Protei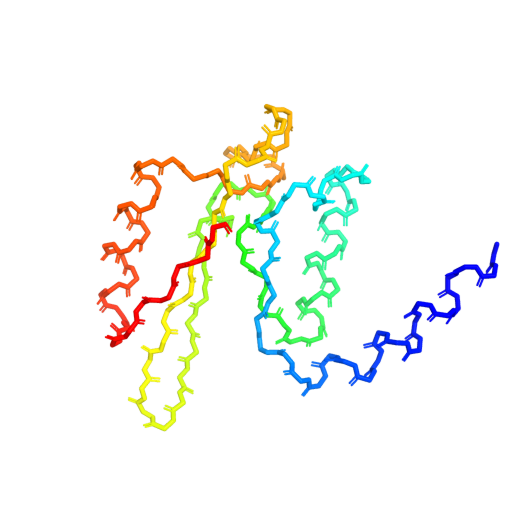n AF-X1EXR0-F1 (afdb_monomer_lite)

Structure (mmCIF, N/CA/C/O backbone):
data_AF-X1EXR0-F1
#
_entry.id   AF-X1EXR0-F1
#
loop_
_atom_site.group_PDB
_atom_site.id
_atom_site.type_symbol
_atom_site.label_atom_id
_atom_site.label_alt_id
_atom_site.label_comp_id
_atom_site.label_asym_id
_atom_site.label_entity_id
_atom_site.label_seq_id
_atom_site.pdbx_PDB_ins_code
_atom_site.Cartn_x
_atom_site.Cartn_y
_atom_site.Cartn_z
_atom_site.occupancy
_atom_site.B_iso_or_equiv
_atom_site.auth_seq_id
_atom_site.auth_comp_id
_atom_site.auth_asym_id
_atom_site.auth_atom_id
_atom_site.pdbx_PDB_model_num
ATOM 1 N N . LYS A 1 1 ? 8.323 -26.134 -18.958 1.00 40.50 1 LYS A N 1
ATOM 2 C CA . LYS A 1 1 ? 6.850 -26.316 -18.880 1.00 40.50 1 LYS A CA 1
ATOM 3 C C . LYS A 1 1 ? 6.392 -27.061 -17.615 1.00 40.50 1 LYS A C 1
ATOM 5 O O . LYS A 1 1 ? 5.230 -26.928 -17.276 1.00 40.50 1 LYS A O 1
ATOM 10 N N . GLU A 1 2 ? 7.279 -27.734 -16.873 1.00 34.69 2 GLU A N 1
ATOM 11 C CA . GLU A 1 2 ? 6.941 -28.456 -15.626 1.00 34.69 2 GLU A CA 1
ATOM 12 C C . GLU A 1 2 ? 6.947 -27.604 -14.339 1.00 34.69 2 GLU A C 1
ATOM 14 O O . GLU A 1 2 ? 6.278 -27.945 -13.373 1.00 34.69 2 GLU A O 1
ATOM 19 N N . TYR A 1 3 ? 7.616 -26.445 -14.328 1.00 35.69 3 TYR A N 1
ATOM 20 C CA . TYR A 1 3 ? 7.698 -25.582 -13.135 1.00 35.69 3 TYR A CA 1
ATOM 21 C C . TYR A 1 3 ? 6.410 -24.812 -12.801 1.00 35.69 3 TYR A C 1
ATOM 23 O O . TYR A 1 3 ? 6.245 -24.361 -11.674 1.00 35.69 3 TYR A O 1
ATOM 31 N N . TYR A 1 4 ? 5.474 -24.691 -13.747 1.00 36.97 4 TYR A N 1
ATOM 32 C CA . TYR A 1 4 ? 4.207 -23.985 -13.521 1.00 36.97 4 TYR A CA 1
ATOM 33 C C . TYR A 1 4 ? 3.152 -24.859 -12.827 1.00 36.97 4 TYR A C 1
ATOM 35 O O . TYR A 1 4 ? 2.245 -24.330 -12.196 1.00 36.97 4 TYR A O 1
ATOM 43 N N . HIS A 1 5 ? 3.268 -26.190 -12.900 1.00 33.47 5 HIS A N 1
ATOM 44 C CA . HIS A 1 5 ? 2.236 -27.089 -12.373 1.00 33.47 5 HIS A CA 1
ATOM 45 C C . HIS A 1 5 ? 2.333 -27.289 -10.853 1.00 33.47 5 HIS A C 1
ATOM 47 O O . HIS A 1 5 ? 1.313 -27.284 -10.168 1.00 33.47 5 HIS A O 1
ATOM 53 N N . ASN A 1 6 ? 3.551 -27.358 -10.304 1.00 28.84 6 ASN A N 1
ATOM 54 C CA . ASN A 1 6 ? 3.752 -27.503 -8.855 1.00 28.84 6 ASN A CA 1
ATOM 55 C C . ASN A 1 6 ? 3.516 -26.201 -8.071 1.00 28.84 6 ASN A C 1
ATOM 57 O O . ASN A 1 6 ? 3.276 -26.246 -6.868 1.00 28.84 6 ASN A O 1
ATOM 61 N N . ILE A 1 7 ? 3.524 -25.048 -8.746 1.00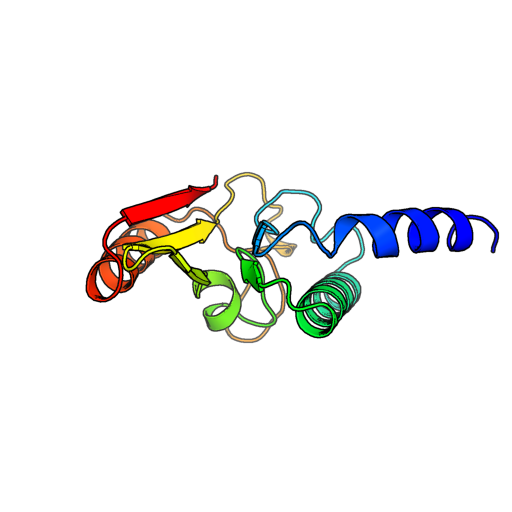 39.22 7 ILE A N 1
ATOM 62 C CA . ILE A 1 7 ? 3.175 -23.758 -8.142 1.00 39.22 7 ILE A CA 1
ATOM 63 C C . ILE A 1 7 ? 1.647 -23.623 -8.024 1.00 39.22 7 ILE A C 1
ATOM 65 O O . ILE A 1 7 ? 1.157 -23.233 -6.971 1.00 39.22 7 ILE A O 1
ATOM 69 N N . CYS A 1 8 ? 0.867 -24.048 -9.025 1.00 40.38 8 CYS A N 1
ATOM 70 C CA . CYS A 1 8 ? -0.596 -23.906 -9.010 1.00 40.38 8 CYS A CA 1
ATOM 71 C C . CYS A 1 8 ? -1.323 -24.718 -7.913 1.00 40.38 8 CYS A C 1
ATOM 73 O O . CYS A 1 8 ? -2.360 -24.273 -7.421 1.00 40.38 8 CYS A O 1
ATOM 75 N N . ILE A 1 9 ? -0.793 -25.876 -7.500 1.00 38.59 9 ILE A N 1
ATOM 76 C CA . ILE A 1 9 ? -1.424 -26.710 -6.456 1.00 38.59 9 ILE A CA 1
ATOM 77 C C . ILE A 1 9 ? -1.123 -26.172 -5.045 1.00 38.59 9 ILE A C 1
ATOM 79 O O . ILE A 1 9 ? -2.005 -26.186 -4.189 1.00 38.59 9 ILE A O 1
ATOM 83 N N . LEU A 1 10 ? 0.071 -25.606 -4.818 1.00 41.12 10 LEU A N 1
ATOM 84 C CA . LEU A 1 10 ? 0.349 -24.816 -3.611 1.00 41.12 10 LEU A CA 1
ATOM 85 C C . LEU A 1 10 ? -0.489 -23.527 -3.595 1.00 41.12 10 LEU A C 1
ATOM 87 O O . LEU A 1 10 ? -1.014 -23.156 -2.555 1.00 41.12 10 LEU A O 1
ATOM 91 N N . PHE A 1 11 ? -0.702 -22.886 -4.743 1.00 50.88 11 PHE A N 1
ATOM 92 C CA . PHE A 1 11 ? -1.535 -21.686 -4.851 1.00 50.88 11 PHE A CA 1
ATOM 93 C C . PHE A 1 11 ? -2.956 -21.914 -4.301 1.00 50.88 11 PHE A C 1
ATOM 95 O O . PHE A 1 11 ? -3.377 -21.192 -3.407 1.00 50.88 11 PHE A O 1
ATOM 102 N N . HIS A 1 12 ? -3.675 -22.951 -4.736 1.00 43.03 12 HIS A N 1
ATOM 103 C CA . HIS A 1 12 ? -5.101 -23.116 -4.402 1.00 43.03 12 HIS A CA 1
ATOM 104 C C . HIS A 1 12 ? -5.398 -23.392 -2.911 1.00 43.03 12 HIS A C 1
ATOM 106 O O . HIS A 1 12 ? -6.452 -23.003 -2.416 1.00 43.03 12 HIS A O 1
ATOM 112 N N . ILE A 1 13 ? -4.480 -24.038 -2.179 1.00 47.59 13 ILE A N 1
ATOM 113 C CA . ILE A 1 13 ? -4.689 -24.419 -0.767 1.00 47.59 13 ILE A CA 1
ATOM 114 C C . ILE A 1 13 ? -4.404 -23.245 0.187 1.00 47.59 13 ILE A C 1
ATOM 116 O O . ILE A 1 13 ? -4.986 -23.182 1.265 1.00 47.59 13 ILE A O 1
ATOM 120 N N . PHE A 1 14 ? -3.560 -22.283 -0.204 1.00 53.28 14 PHE A N 1
ATOM 121 C CA . PHE A 1 14 ? -3.162 -21.165 0.661 1.00 53.28 14 PHE A CA 1
ATOM 122 C C . PHE A 1 14 ? -4.049 -19.914 0.535 1.00 53.28 14 PHE A C 1
ATOM 124 O O . PHE A 1 14 ? -4.137 -19.159 1.502 1.00 53.28 14 PHE A O 1
ATOM 131 N N . TYR A 1 15 ? -4.749 -19.701 -0.589 1.00 51.88 15 TYR A N 1
ATOM 132 C CA . TYR A 1 15 ? -5.608 -18.513 -0.769 1.00 51.88 15 TYR A CA 1
ATOM 133 C C . TYR A 1 15 ? -6.736 -18.412 0.268 1.00 51.88 15 TYR A C 1
ATOM 135 O O . TYR A 1 15 ? -7.061 -17.318 0.709 1.00 51.88 15 TYR A O 1
ATOM 143 N N . SER A 1 16 ? -7.264 -19.546 0.738 1.00 60.03 16 SER A N 1
ATOM 144 C CA . SER A 1 16 ? -8.328 -19.589 1.753 1.00 60.03 16 SER A CA 1
ATOM 145 C C . SER A 1 16 ? -7.894 -19.129 3.159 1.00 60.03 16 SER A C 1
ATOM 147 O O . SER A 1 16 ? -8.738 -19.088 4.055 1.00 60.03 16 SER A O 1
ATOM 149 N N . PHE A 1 17 ? -6.608 -18.840 3.393 1.00 77.25 17 PHE A N 1
ATOM 150 C CA . PHE A 1 17 ? -6.072 -18.562 4.735 1.00 77.25 17 PHE A CA 1
ATOM 151 C C . PHE A 1 17 ? -5.545 -17.141 4.935 1.00 77.25 17 PHE A C 1
ATOM 153 O O . PHE A 1 17 ? -5.144 -16.804 6.050 1.00 77.25 17 PHE A O 1
ATOM 160 N N . PHE A 1 18 ? -5.516 -16.312 3.891 1.00 85.56 18 PHE A N 1
ATOM 161 C CA . PHE A 1 18 ? -4.926 -14.979 3.970 1.00 85.56 18 PHE A CA 1
ATOM 162 C C . PHE A 1 18 ? -5.911 -13.909 3.519 1.00 85.56 18 PHE A C 1
ATOM 164 O O . PHE A 1 18 ? -6.339 -13.909 2.375 1.00 85.56 18 PHE A O 1
ATOM 171 N N . ASP A 1 19 ? -6.179 -12.932 4.382 1.00 90.75 19 ASP A N 1
ATOM 172 C CA . ASP A 1 19 ? -6.960 -11.746 4.008 1.00 90.75 19 ASP A CA 1
ATOM 173 C C . ASP A 1 19 ? -6.092 -10.680 3.308 1.00 90.75 19 ASP A C 1
ATOM 175 O O . ASP A 1 19 ? -6.558 -9.898 2.479 1.00 90.75 19 ASP A O 1
ATOM 179 N N . ILE A 1 20 ? -4.801 -10.612 3.660 1.00 94.19 20 ILE A N 1
ATOM 180 C CA . ILE A 1 20 ? -3.860 -9.573 3.218 1.00 94.19 20 ILE A CA 1
ATOM 181 C C . ILE A 1 20 ? -2.516 -10.201 2.854 1.00 94.19 20 ILE A C 1
ATOM 183 O O . ILE A 1 20 ? -2.001 -11.042 3.592 1.00 94.19 20 ILE A O 1
ATOM 187 N N . LEU A 1 21 ? -1.890 -9.711 1.778 1.00 95.12 21 LEU A N 1
ATOM 188 C CA . LEU A 1 21 ? -0.503 -10.040 1.442 1.00 95.12 21 LEU A CA 1
ATOM 189 C C . LEU A 1 21 ? 0.370 -8.786 1.303 1.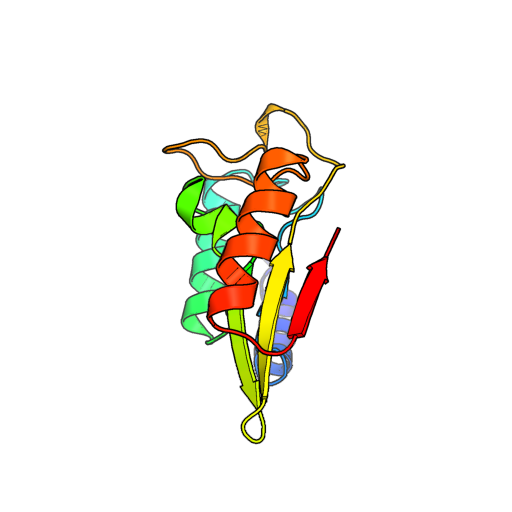00 95.12 21 LEU A C 1
ATOM 191 O O . LEU A 1 21 ? 0.036 -7.839 0.587 1.00 95.12 21 LEU A O 1
ATOM 195 N N . ASN A 1 22 ? 1.525 -8.803 1.972 1.00 95.69 22 ASN A N 1
ATOM 196 C CA . ASN A 1 22 ? 2.524 -7.740 1.904 1.00 95.69 22 ASN A CA 1
ATOM 197 C C . ASN A 1 22 ? 3.459 -7.910 0.690 1.00 95.69 22 ASN A C 1
ATOM 199 O O . ASN A 1 22 ? 4.252 -8.848 0.635 1.00 95.69 22 ASN A O 1
ATOM 203 N N . LEU A 1 23 ? 3.414 -6.949 -0.236 1.00 96.94 23 LEU A N 1
ATOM 204 C CA . LEU A 1 23 ? 4.298 -6.849 -1.404 1.00 96.94 23 LEU A CA 1
ATOM 205 C C . LEU A 1 23 ? 5.383 -5.765 -1.253 1.00 96.94 23 LEU A C 1
ATOM 207 O O . LEU A 1 23 ? 6.184 -5.551 -2.163 1.00 96.94 23 LEU A O 1
ATOM 211 N N . ALA A 1 24 ? 5.444 -5.065 -0.117 1.00 96.25 24 ALA A N 1
ATOM 212 C CA . ALA A 1 24 ? 6.569 -4.198 0.209 1.00 96.25 24 ALA A CA 1
ATOM 213 C C . ALA A 1 24 ? 7.771 -5.020 0.674 1.00 96.25 24 ALA A C 1
ATOM 215 O O . ALA A 1 24 ? 8.062 -5.127 1.859 1.00 96.25 24 ALA A O 1
ATOM 216 N N . ASN A 1 25 ? 8.467 -5.611 -0.290 1.00 92.31 25 ASN A N 1
ATOM 217 C CA . ASN A 1 25 ? 9.712 -6.338 -0.082 1.00 92.31 25 ASN A CA 1
ATOM 218 C C . ASN A 1 25 ? 10.678 -6.078 -1.249 1.00 92.31 25 ASN A C 1
ATOM 220 O O . ASN A 1 25 ? 10.350 -5.395 -2.222 1.00 92.31 25 ASN A O 1
ATOM 224 N N . ASN A 1 26 ? 11.876 -6.6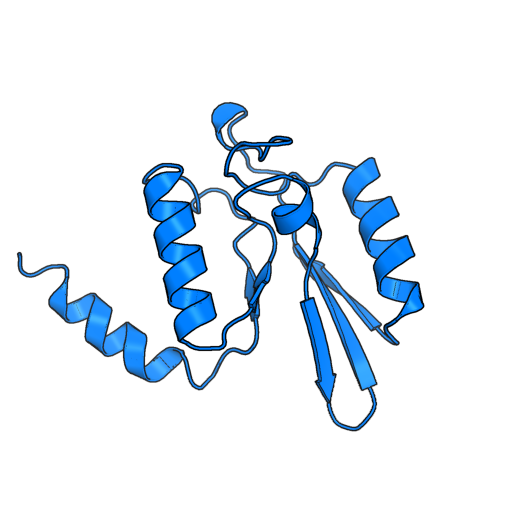41 -1.151 1.00 91.25 26 ASN A N 1
ATOM 225 C CA . ASN A 1 26 ? 12.946 -6.486 -2.128 1.00 91.25 26 ASN A CA 1
ATOM 226 C C . ASN A 1 26 ? 12.908 -7.513 -3.273 1.00 91.25 26 ASN A C 1
ATOM 228 O O . ASN A 1 26 ? 13.921 -7.668 -3.933 1.00 91.25 26 ASN A O 1
ATOM 232 N N . HIS A 1 27 ? 11.811 -8.243 -3.483 1.00 93.44 27 HIS A N 1
ATOM 233 C CA . HIS A 1 27 ? 11.713 -9.260 -4.544 1.00 93.44 27 HIS A CA 1
ATOM 234 C C . HIS A 1 27 ? 10.418 -9.183 -5.361 1.00 93.44 27 HIS A C 1
ATOM 236 O O . HIS A 1 27 ? 10.271 -9.843 -6.386 1.00 93.44 27 HIS A O 1
ATOM 242 N N . SER A 1 28 ? 9.483 -8.310 -4.980 1.00 92.62 28 SER A N 1
ATOM 243 C CA . SER A 1 28 ? 8.203 -8.141 -5.685 1.00 92.62 28 SER A CA 1
ATOM 244 C C . SER A 1 28 ? 8.348 -7.575 -7.104 1.00 92.62 28 SER A C 1
ATOM 246 O O . SER A 1 28 ? 7.368 -7.505 -7.836 1.00 92.62 28 SER A O 1
ATOM 248 N N . MET A 1 29 ? 9.556 -7.161 -7.496 1.00 93.00 29 MET A N 1
ATOM 249 C CA . MET A 1 29 ? 9.876 -6.578 -8.802 1.00 93.00 29 MET A CA 1
ATOM 250 C C . MET A 1 29 ? 10.925 -7.379 -9.590 1.00 93.00 29 MET A C 1
ATOM 252 O O . MET A 1 29 ? 11.366 -6.906 -10.638 1.00 93.00 29 MET A O 1
ATOM 256 N N . ASP A 1 30 ? 11.296 -8.586 -9.146 1.00 93.75 30 ASP A N 1
ATOM 257 C CA . ASP A 1 30 ? 12.320 -9.421 -9.801 1.00 93.75 30 ASP A CA 1
ATOM 258 C C . ASP A 1 30 ? 11.984 -9.729 -11.266 1.00 93.75 30 ASP A C 1
ATOM 260 O O . ASP A 1 30 ? 12.851 -9.693 -12.137 1.00 93.75 30 ASP A O 1
ATOM 264 N N . TYR A 1 31 ? 10.701 -9.967 -11.547 1.00 93.12 31 TYR A N 1
ATOM 265 C CA . TYR A 1 31 ? 10.182 -10.233 -12.892 1.00 93.12 31 TYR A CA 1
ATOM 266 C C . TYR A 1 31 ? 9.611 -8.980 -13.575 1.00 93.12 31 TYR A C 1
ATOM 268 O O . TYR A 1 31 ? 8.946 -9.070 -14.607 1.00 93.12 31 TYR A O 1
ATOM 276 N N . GLY A 1 32 ? 9.881 -7.799 -13.017 1.00 93.94 32 GLY A N 1
ATOM 277 C CA . GLY A 1 32 ? 9.478 -6.520 -13.584 1.00 93.94 32 GLY A CA 1
ATOM 278 C C . GLY A 1 32 ? 8.030 -6.103 -13.287 1.00 93.94 32 GLY A C 1
ATOM 279 O O . GLY A 1 32 ? 7.288 -6.791 -12.581 1.00 93.94 32 GLY A O 1
ATOM 280 N N . PRO A 1 33 ? 7.625 -4.928 -13.805 1.00 95.06 33 PRO A N 1
ATOM 281 C CA . PRO A 1 33 ? 6.347 -4.303 -13.474 1.00 95.06 33 PRO A CA 1
ATOM 282 C C . PRO A 1 33 ? 5.134 -5.101 -13.962 1.00 95.06 33 PRO A C 1
ATOM 284 O O . PRO A 1 33 ? 4.138 -5.142 -13.248 1.00 95.06 33 PRO A O 1
ATOM 287 N N . ASP A 1 34 ? 5.208 -5.752 -15.126 1.00 95.44 34 ASP A N 1
ATOM 288 C CA . ASP A 1 34 ? 4.079 -6.521 -15.668 1.00 95.44 34 ASP A CA 1
ATOM 289 C C . ASP A 1 34 ? 3.765 -7.732 -14.779 1.00 95.44 34 ASP A C 1
ATOM 291 O O . ASP A 1 34 ? 2.621 -7.921 -14.372 1.00 95.44 34 ASP A O 1
ATOM 295 N N . ALA A 1 35 ? 4.797 -8.466 -14.349 1.00 95.06 35 ALA A N 1
ATOM 296 C CA . ALA A 1 35 ? 4.648 -9.581 -13.416 1.00 95.06 35 ALA A CA 1
ATOM 297 C C . ALA A 1 35 ? 4.138 -9.138 -12.031 1.00 95.06 35 ALA A C 1
ATOM 299 O O . ALA A 1 35 ? 3.345 -9.847 -11.406 1.00 95.06 35 ALA A O 1
ATOM 300 N N . LEU A 1 36 ? 4.542 -7.952 -11.551 1.00 95.38 36 LEU A N 1
ATOM 301 C CA . LEU A 1 36 ? 3.971 -7.361 -10.335 1.00 95.38 36 LEU A CA 1
ATOM 302 C C . LEU A 1 36 ? 2.468 -7.090 -10.511 1.00 95.38 36 LEU A C 1
ATOM 304 O O . LEU A 1 36 ? 1.678 -7.363 -9.605 1.00 95.38 36 LEU A O 1
ATOM 308 N N . ILE A 1 37 ? 2.057 -6.554 -11.663 1.00 97.44 37 ILE A N 1
ATOM 309 C CA . ILE A 1 37 ? 0.643 -6.286 -11.942 1.00 97.44 37 ILE A CA 1
ATOM 310 C C . ILE A 1 37 ? -0.165 -7.575 -12.042 1.00 97.44 37 ILE A C 1
ATOM 312 O O . ILE A 1 37 ? -1.255 -7.630 -11.465 1.00 97.44 37 ILE A O 1
ATOM 316 N N . ASP A 1 38 ? 0.366 -8.600 -12.701 1.00 96.12 38 ASP A N 1
ATOM 317 C CA . ASP A 1 38 ? -0.261 -9.920 -12.757 1.00 96.12 38 ASP A CA 1
ATOM 318 C C . ASP A 1 38 ? -0.395 -10.524 -11.356 1.00 96.12 38 ASP A C 1
ATOM 320 O O . ASP A 1 38 ? -1.471 -10.993 -10.992 1.00 96.12 38 ASP A O 1
ATOM 324 N N . THR A 1 39 ? 0.635 -10.404 -10.514 1.00 94.62 39 THR A N 1
ATOM 325 C CA . THR A 1 39 ? 0.580 -10.824 -9.103 1.00 94.62 39 THR A CA 1
ATOM 326 C C . THR A 1 39 ? -0.532 -10.096 -8.341 1.00 94.62 39 THR A C 1
ATOM 328 O O . THR A 1 39 ? -1.368 -10.731 -7.700 1.00 94.62 39 THR A O 1
ATOM 331 N N . ILE A 1 40 ? -0.603 -8.763 -8.442 1.00 95.50 40 ILE A N 1
ATOM 332 C CA . ILE A 1 40 ? -1.663 -7.955 -7.810 1.00 95.50 40 ILE A CA 1
ATOM 333 C C . ILE A 1 40 ? -3.050 -8.374 -8.307 1.00 95.50 40 ILE A C 1
ATOM 335 O O . ILE A 1 40 ? -4.005 -8.379 -7.528 1.00 95.50 40 ILE A O 1
ATOM 339 N N . LYS A 1 41 ? -3.180 -8.683 -9.60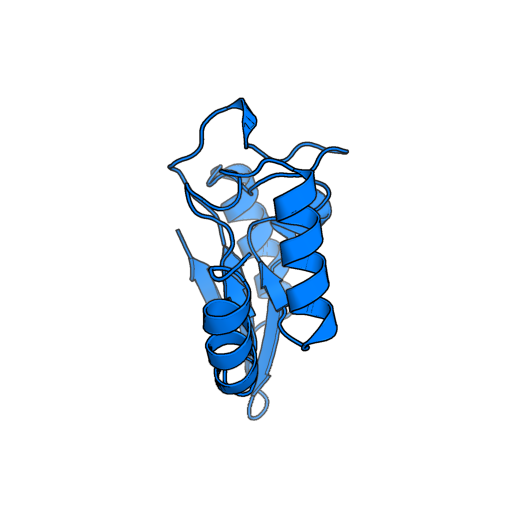1 1.00 95.50 41 LYS A N 1
ATOM 340 C CA . LYS A 1 41 ? -4.435 -9.130 -10.206 1.00 95.50 41 LYS A CA 1
ATOM 341 C C . LYS A 1 41 ? -4.856 -10.485 -9.637 1.00 95.50 41 LYS A C 1
ATOM 343 O O . LYS A 1 41 ? -5.973 -10.577 -9.143 1.00 95.50 41 LYS A O 1
ATOM 348 N N . VAL A 1 42 ? -3.957 -11.469 -9.622 1.00 94.00 42 VAL A N 1
ATOM 349 C CA . VAL A 1 42 ? -4.225 -12.808 -9.074 1.00 94.00 42 VAL A CA 1
ATOM 350 C C . VAL A 1 42 ? -4.639 -12.731 -7.604 1.00 94.00 42 VAL A C 1
ATOM 352 O O . VAL A 1 42 ? -5.600 -13.385 -7.216 1.00 94.00 42 VAL A O 1
ATOM 355 N N . LEU A 1 43 ? -3.973 -11.905 -6.788 1.00 92.56 43 LEU A N 1
ATOM 356 C CA . LEU A 1 43 ? -4.355 -11.720 -5.380 1.00 92.56 43 LEU A CA 1
ATOM 357 C C . LEU A 1 43 ? -5.789 -11.196 -5.251 1.00 92.56 43 LEU A C 1
ATOM 359 O O . LEU A 1 43 ? -6.585 -11.773 -4.518 1.00 92.56 43 LEU A O 1
ATOM 363 N N . LYS A 1 44 ? -6.138 -10.160 -6.023 1.00 92.75 44 LYS A N 1
ATOM 364 C CA . LYS A 1 44 ? -7.488 -9.577 -6.015 1.00 92.75 44 LYS A CA 1
ATOM 365 C C . LYS A 1 44 ? -8.561 -10.534 -6.532 1.00 92.75 44 LYS A C 1
ATOM 367 O O . LYS A 1 44 ? -9.674 -10.492 -6.032 1.00 92.75 44 LYS A O 1
ATOM 372 N N . GLU A 1 45 ? -8.247 -11.361 -7.528 1.00 93.31 45 GLU A N 1
ATOM 373 C CA . GLU A 1 45 ? -9.163 -12.383 -8.063 1.00 93.31 45 GLU A CA 1
ATOM 374 C C . GLU A 1 45 ? -9.433 -13.523 -7.068 1.00 93.31 45 GLU A C 1
ATOM 376 O O . GLU A 1 45 ? -10.403 -14.252 -7.242 1.00 93.31 45 GLU A O 1
ATOM 381 N N . ASN A 1 46 ? -8.600 -13.659 -6.032 1.00 89.25 46 ASN A N 1
ATOM 382 C CA . ASN A 1 46 ? -8.746 -14.640 -4.957 1.00 89.25 46 ASN A CA 1
ATOM 383 C C . ASN A 1 46 ? -9.057 -13.972 -3.604 1.00 89.25 46 ASN A C 1
ATOM 385 O O . ASN A 1 46 ? -8.695 -14.510 -2.563 1.00 89.25 46 ASN A O 1
ATOM 389 N N . ASP A 1 47 ? -9.663 -12.779 -3.619 1.00 90.94 47 ASP A N 1
ATOM 390 C CA . ASP A 1 47 ? -10.095 -12.034 -2.426 1.00 90.94 47 ASP A CA 1
ATOM 391 C C . ASP A 1 47 ? -8.984 -11.696 -1.406 1.00 90.94 47 ASP A C 1
ATOM 393 O O . ASP A 1 47 ? -9.266 -11.310 -0.273 1.00 90.94 47 ASP A O 1
ATOM 397 N N . ILE A 1 48 ? -7.711 -11.734 -1.818 1.00 93.00 48 ILE A N 1
ATOM 398 C CA . ILE A 1 48 ? -6.580 -11.272 -1.006 1.00 93.00 48 ILE A CA 1
ATOM 399 C C . ILE A 1 48 ? -6.293 -9.807 -1.308 1.00 93.00 48 ILE A C 1
ATOM 401 O O . ILE A 1 48 ? -6.106 -9.411 -2.463 1.00 93.00 48 ILE A O 1
ATOM 405 N N . ILE A 1 49 ? -6.158 -8.991 -0.264 1.00 95.69 49 ILE A N 1
ATOM 406 C CA . ILE A 1 49 ? -5.826 -7.573 -0.403 1.00 95.69 49 ILE A CA 1
ATOM 407 C C . ILE A 1 49 ? -4.297 -7.393 -0.464 1.00 95.69 49 ILE A C 1
ATOM 409 O O . ILE A 1 49 ? -3.618 -7.551 0.555 1.00 95.69 49 ILE A O 1
ATOM 413 N N . PRO A 1 50 ? -3.712 -7.015 -1.618 1.00 96.44 50 PRO A N 1
ATOM 414 C CA . PRO A 1 50 ? -2.300 -6.665 -1.676 1.00 96.44 50 PRO A CA 1
ATOM 415 C C . PRO A 1 50 ? -2.051 -5.302 -1.026 1.00 96.44 50 PRO A C 1
ATOM 417 O O . PRO A 1 50 ? -2.771 -4.334 -1.292 1.00 96.44 50 PRO A O 1
ATOM 420 N N . ILE A 1 51 ? -0.982 -5.199 -0.237 1.00 98.31 51 ILE A N 1
ATOM 421 C CA . ILE A 1 51 ? -0.502 -3.933 0.332 1.00 98.31 51 ILE A CA 1
ATOM 422 C C . ILE A 1 51 ? 0.975 -3.706 0.011 1.00 98.31 51 ILE A C 1
ATOM 424 O O . ILE A 1 51 ? 1.728 -4.648 -0.218 1.00 98.31 51 ILE A O 1
ATOM 428 N N . GLY A 1 52 ? 1.405 -2.443 0.003 1.00 97.69 52 GLY A N 1
ATOM 429 C CA . GLY A 1 52 ? 2.820 -2.095 -0.140 1.00 97.69 52 GLY A CA 1
ATOM 430 C C . GLY A 1 52 ? 3.363 -2.087 -1.573 1.00 97.69 52 GLY A C 1
ATOM 431 O O . GLY A 1 52 ? 4.514 -1.716 -1.777 1.00 97.69 52 GLY A O 1
ATOM 432 N N . ALA A 1 53 ? 2.550 -2.415 -2.576 1.00 97.62 53 ALA A N 1
ATOM 433 C CA . ALA A 1 53 ? 2.861 -2.250 -3.996 1.00 97.62 53 ALA A CA 1
ATOM 434 C C . ALA A 1 53 ? 1.588 -1.912 -4.785 1.00 97.62 53 ALA A C 1
ATOM 436 O O . ALA A 1 53 ? 0.474 -2.094 -4.290 1.00 97.62 53 ALA A O 1
ATOM 437 N N . GLY A 1 54 ? 1.727 -1.385 -5.999 1.00 97.25 54 GLY A N 1
ATOM 438 C CA . GLY A 1 54 ? 0.566 -0.966 -6.786 1.00 97.25 54 GLY A CA 1
ATOM 439 C C . GLY A 1 54 ? 0.906 -0.553 -8.209 1.00 97.25 54 GLY A C 1
ATOM 440 O O . GLY A 1 54 ? 2.078 -0.396 -8.552 1.00 97.25 54 GLY A O 1
ATOM 441 N N . LYS A 1 55 ? -0.130 -0.310 -9.025 1.00 97.56 55 LYS A N 1
ATOM 442 C CA . LYS A 1 55 ? 0.013 0.233 -10.394 1.00 97.56 55 LYS A CA 1
ATOM 443 C C . LYS A 1 55 ? 0.508 1.679 -10.413 1.00 97.56 55 LYS A C 1
ATOM 445 O O . LYS A 1 55 ? 0.939 2.190 -11.443 1.00 97.56 55 LYS A O 1
ATOM 450 N N . ASN A 1 56 ? 0.390 2.352 -9.276 1.00 98.19 56 ASN A N 1
ATOM 451 C CA . ASN A 1 56 ? 0.758 3.738 -9.062 1.00 98.19 56 ASN A CA 1
ATOM 452 C C . ASN A 1 56 ? 0.954 3.997 -7.560 1.00 98.19 56 ASN A C 1
ATOM 454 O O . ASN A 1 56 ? 0.585 3.184 -6.707 1.00 98.19 56 ASN A O 1
ATOM 458 N N . LEU A 1 57 ? 1.513 5.163 -7.237 1.00 97.88 57 LEU A N 1
ATOM 459 C CA . LEU A 1 57 ? 1.828 5.563 -5.865 1.00 97.88 57 LEU A CA 1
ATOM 460 C C . LEU A 1 57 ? 0.597 5.587 -4.945 1.00 97.88 57 LEU A C 1
ATOM 462 O O . LEU A 1 57 ? 0.729 5.301 -3.759 1.00 97.88 57 LEU A O 1
ATOM 466 N N . ALA A 1 58 ? -0.584 5.937 -5.463 1.00 97.75 58 ALA A N 1
ATOM 467 C CA . ALA A 1 58 ? -1.798 5.991 -4.652 1.00 97.75 58 ALA A CA 1
ATOM 468 C C . ALA A 1 58 ? -2.231 4.588 -4.208 1.00 97.75 58 ALA A C 1
ATOM 470 O O . ALA A 1 58 ? -2.518 4.386 -3.031 1.00 97.75 58 ALA A O 1
ATOM 471 N N . GLU A 1 59 ? -2.207 3.615 -5.123 1.00 97.75 59 GLU A N 1
ATOM 472 C CA . GLU A 1 59 ? -2.476 2.209 -4.809 1.00 97.75 59 GLU A CA 1
ATOM 473 C C . GLU A 1 59 ? -1.448 1.640 -3.830 1.00 97.75 59 GLU A C 1
ATOM 475 O O . GLU A 1 59 ? -1.829 1.081 -2.805 1.00 97.75 59 GLU A O 1
ATOM 480 N N . ALA A 1 60 ? -0.155 1.850 -4.091 1.00 97.75 60 ALA A N 1
ATOM 481 C CA . ALA A 1 60 ? 0.911 1.301 -3.256 1.00 97.75 60 ALA A CA 1
ATOM 482 C C . ALA A 1 60 ? 0.886 1.836 -1.810 1.00 97.75 60 ALA A C 1
ATOM 484 O O . ALA A 1 60 ? 1.269 1.122 -0.886 1.00 97.75 60 ALA A O 1
ATOM 485 N N . LYS A 1 61 ? 0.397 3.070 -1.604 1.00 97.94 61 LYS A N 1
ATOM 486 C CA . LYS A 1 61 ? 0.233 3.696 -0.279 1.00 97.94 61 LYS A CA 1
ATOM 487 C C . LYS A 1 61 ? -1.081 3.343 0.429 1.00 97.94 61 LYS A C 1
ATOM 489 O O . LYS A 1 61 ? -1.225 3.699 1.597 1.00 97.94 61 LYS A O 1
ATOM 494 N N . LYS A 1 62 ? -2.059 2.738 -0.257 1.00 96.38 62 LYS A N 1
ATOM 495 C CA . LYS A 1 62 ? -3.447 2.642 0.232 1.00 96.38 62 LYS A CA 1
ATOM 496 C C . LYS A 1 62 ? -3.579 1.811 1.514 1.00 96.38 62 LYS A C 1
ATOM 498 O O . LYS A 1 62 ? -4.364 2.176 2.384 1.00 96.38 62 LYS A O 1
ATOM 503 N N . GLY A 1 63 ? -2.808 0.730 1.629 1.00 97.00 63 GLY A N 1
ATOM 504 C CA . GLY A 1 63 ? -2.975 -0.243 2.708 1.00 97.00 63 GLY A CA 1
ATOM 505 C C . GLY A 1 63 ? -4.301 -1.005 2.624 1.00 97.00 63 GLY A C 1
ATOM 506 O O . GLY A 1 63 ? -4.968 -0.999 1.587 1.00 97.00 63 GLY A O 1
ATOM 507 N N . ALA A 1 64 ? -4.677 -1.647 3.728 1.00 97.75 64 ALA A N 1
ATOM 508 C CA . ALA A 1 64 ? -5.916 -2.410 3.881 1.00 97.75 64 ALA A CA 1
ATOM 509 C C . ALA A 1 64 ? -6.564 -2.129 5.242 1.00 97.75 64 ALA A C 1
ATOM 511 O O . ALA A 1 64 ? -5.869 -1.770 6.188 1.00 97.75 64 ALA A O 1
ATOM 512 N N . ILE A 1 65 ? -7.880 -2.309 5.348 1.00 97.81 65 ILE A N 1
ATOM 513 C CA . ILE A 1 65 ? -8.608 -2.304 6.622 1.00 97.81 65 ILE A CA 1
ATOM 514 C C . ILE A 1 65 ? -9.403 -3.600 6.690 1.00 97.81 65 ILE A C 1
ATOM 516 O O . ILE A 1 65 ? -10.148 -3.895 5.757 1.00 97.81 65 ILE A O 1
ATOM 520 N N . ILE A 1 66 ? -9.250 -4.341 7.783 1.00 95.19 66 ILE A N 1
ATOM 521 C CA . ILE A 1 66 ? -10.040 -5.536 8.091 1.00 95.19 66 ILE A CA 1
ATOM 522 C C . ILE A 1 66 ? -10.823 -5.264 9.367 1.00 95.19 66 ILE A C 1
ATOM 524 O O . ILE A 1 66 ? -10.285 -4.707 10.326 1.00 95.19 66 ILE A O 1
ATOM 528 N N . GLU A 1 67 ? -12.090 -5.657 9.375 1.00 95.31 67 GLU A N 1
ATOM 529 C CA . GLU A 1 67 ? -12.950 -5.574 10.548 1.00 95.31 67 GLU A CA 1
ATOM 530 C C . GLU A 1 67 ? -13.235 -6.978 11.076 1.00 95.31 67 GLU A C 1
ATOM 532 O O . GLU A 1 67 ? -13.794 -7.816 10.371 1.00 95.31 67 GLU A O 1
ATOM 537 N N . LEU A 1 68 ? -12.850 -7.238 12.325 1.00 90.25 68 LEU A N 1
ATOM 538 C CA . LEU A 1 68 ? -13.105 -8.506 12.999 1.00 90.25 68 LEU A CA 1
ATOM 539 C C . LEU A 1 68 ? -13.701 -8.228 14.374 1.00 90.25 68 LEU A C 1
ATOM 541 O O . LEU A 1 68 ? -13.100 -7.524 15.182 1.00 90.25 68 LEU A O 1
ATOM 545 N N . LYS A 1 69 ? -14.875 -8.805 14.659 1.00 92.25 69 LYS A N 1
ATOM 546 C CA . LYS A 1 69 ? -15.568 -8.650 15.954 1.00 92.25 69 LYS A CA 1
ATOM 547 C C . LYS A 1 69 ? -15.703 -7.173 16.384 1.00 92.25 69 LYS A C 1
ATOM 549 O O . LYS A 1 69 ? -15.473 -6.849 17.545 1.00 92.25 69 LYS A O 1
ATOM 554 N N . ASN A 1 70 ? -16.077 -6.299 15.444 1.00 94.00 70 ASN A N 1
ATOM 555 C CA . ASN A 1 70 ? -16.219 -4.843 15.616 1.00 94.00 70 ASN A CA 1
ATOM 556 C C . ASN A 1 70 ? -14.915 -4.078 15.917 1.00 94.00 70 ASN A C 1
ATOM 558 O O . ASN A 1 70 ? -14.978 -2.935 16.361 1.00 94.00 70 ASN A O 1
ATOM 562 N N . ILE A 1 71 ? -13.744 -4.682 15.691 1.00 96.50 71 ILE A N 1
ATOM 563 C CA . ILE A 1 71 ? -12.447 -4.000 15.765 1.00 96.50 71 ILE A CA 1
ATOM 564 C C . ILE A 1 71 ? -11.927 -3.809 14.342 1.00 96.50 71 ILE A C 1
ATOM 566 O O . ILE A 1 71 ? -11.762 -4.786 13.604 1.00 96.50 71 ILE A O 1
ATOM 570 N N . LYS A 1 72 ? -11.629 -2.565 13.966 1.00 98.00 72 LYS A N 1
ATOM 571 C CA . LYS A 1 72 ? -11.042 -2.206 12.671 1.00 98.00 72 LYS A CA 1
ATOM 572 C C . LYS A 1 72 ? -9.525 -2.135 12.785 1.00 98.00 72 LYS A C 1
ATOM 574 O O . LYS A 1 72 ? -8.977 -1.217 13.399 1.00 98.00 72 LYS A O 1
ATOM 579 N N . ALA A 1 73 ? -8.839 -3.077 12.151 1.00 97.56 73 ALA A N 1
ATOM 580 C CA . ALA A 1 73 ? -7.388 -3.090 12.032 1.00 97.56 73 ALA A CA 1
ATOM 581 C C . ALA A 1 73 ? -6.963 -2.562 10.655 1.00 97.56 73 ALA A C 1
ATOM 583 O O . ALA A 1 73 ? -7.359 -3.094 9.619 1.00 97.56 73 ALA A O 1
ATOM 584 N N . GLY A 1 74 ? -6.153 -1.507 10.648 1.00 98.19 74 GLY A N 1
ATOM 585 C CA . GLY A 1 74 ? -5.524 -0.945 9.459 1.00 98.19 74 GLY A CA 1
ATOM 586 C C . GLY A 1 74 ? -4.123 -1.492 9.246 1.00 98.19 74 GLY A C 1
ATOM 587 O O . GLY A 1 74 ? -3.330 -1.546 10.181 1.00 98.19 74 GLY A O 1
ATOM 588 N N . PHE A 1 75 ? -3.786 -1.830 8.009 1.00 98.50 75 PHE A N 1
ATOM 589 C CA . PHE A 1 75 ? -2.507 -2.415 7.632 1.00 98.50 75 PHE A CA 1
ATOM 590 C C . PHE A 1 75 ? -1.825 -1.554 6.580 1.00 98.50 75 PHE A C 1
ATOM 592 O O . PHE A 1 75 ? -2.402 -1.226 5.541 1.00 98.50 75 PHE A O 1
ATOM 599 N N . LEU A 1 76 ? -0.576 -1.194 6.846 1.00 98.62 76 LEU A N 1
ATOM 600 C CA . LEU A 1 76 ? 0.292 -0.462 5.932 1.00 98.62 76 LEU A CA 1
ATOM 601 C C . LEU A 1 76 ? 1.578 -1.258 5.746 1.00 98.62 76 LEU A C 1
ATOM 603 O O . LEU A 1 76 ? 2.035 -1.913 6.679 1.00 98.62 76 LEU A O 1
ATOM 607 N N . ALA A 1 77 ? 2.184 -1.174 4.569 1.00 98.19 77 ALA A N 1
ATOM 608 C CA . ALA A 1 77 ? 3.454 -1.831 4.321 1.00 98.19 77 ALA A CA 1
ATOM 609 C C . ALA A 1 77 ? 4.384 -0.950 3.498 1.00 98.19 77 ALA A C 1
ATOM 611 O O . ALA A 1 77 ? 3.965 -0.285 2.546 1.00 98.19 77 ALA A O 1
ATOM 612 N N . TYR A 1 78 ? 5.647 -0.955 3.898 1.00 98.12 78 TYR A N 1
ATOM 613 C CA . TYR A 1 78 ? 6.726 -0.202 3.287 1.00 98.12 78 TYR A CA 1
ATOM 614 C C . TYR A 1 78 ? 7.990 -1.051 3.300 1.00 98.12 78 TYR A C 1
ATOM 616 O O . TYR A 1 78 ? 8.054 -2.029 4.026 1.00 98.12 78 TYR A O 1
ATOM 624 N N . THR A 1 79 ? 9.008 -0.670 2.534 1.00 95.81 79 THR A N 1
ATOM 625 C CA . THR A 1 79 ? 10.324 -1.309 2.647 1.00 95.81 79 THR A CA 1
ATOM 626 C C . THR A 1 79 ? 11.459 -0.317 2.409 1.00 95.81 79 THR A C 1
ATOM 628 O O . THR A 1 79 ? 11.313 0.672 1.680 1.00 95.81 79 THR A O 1
ATOM 631 N N . LEU A 1 80 ? 12.598 -0.563 3.055 1.00 92.81 80 LEU A N 1
ATOM 632 C CA . LEU A 1 80 ? 13.852 0.176 2.856 1.00 92.81 80 LEU A CA 1
ATOM 633 C C . LEU A 1 80 ? 14.761 -0.476 1.801 1.00 92.81 80 LEU A C 1
ATOM 635 O O . LEU A 1 80 ? 15.734 0.137 1.368 1.00 92.81 80 LEU A O 1
ATOM 639 N N . LEU A 1 81 ? 14.453 -1.703 1.381 1.00 84.50 81 LEU A N 1
ATOM 640 C CA . LEU A 1 81 ? 15.352 -2.568 0.617 1.00 84.50 81 LEU A CA 1
ATOM 641 C C . LEU A 1 81 ? 15.044 -2.531 -0.889 1.00 84.50 81 LEU A C 1
ATOM 643 O O . LEU A 1 81 ? 14.873 -3.566 -1.523 1.00 84.50 81 LEU A O 1
ATOM 647 N N . LEU A 1 82 ? 14.938 -1.336 -1.479 1.00 84.19 82 LEU A N 1
ATOM 648 C CA . LEU A 1 82 ? 14.560 -1.185 -2.891 1.00 84.19 82 LEU A CA 1
ATOM 649 C C . LEU A 1 82 ? 15.698 -0.661 -3.762 1.00 84.19 82 LEU A C 1
ATOM 651 O O . LEU A 1 82 ? 16.304 0.374 -3.477 1.00 84.19 82 LEU A O 1
ATOM 655 N N . ALA A 1 83 ? 15.885 -1.304 -4.917 1.00 87.19 83 ALA A N 1
ATOM 656 C CA . ALA A 1 83 ? 16.540 -0.663 -6.047 1.00 87.19 83 ALA A CA 1
ATOM 657 C C . ALA A 1 83 ? 15.722 0.568 -6.479 1.00 87.19 83 ALA A C 1
ATOM 659 O O . ALA A 1 83 ? 14.492 0.530 -6.534 1.00 87.19 83 ALA A O 1
ATOM 660 N N . LYS A 1 84 ? 16.392 1.673 -6.836 1.00 87.06 84 LYS A N 1
ATOM 661 C CA . LYS A 1 84 ? 15.710 2.927 -7.224 1.00 87.06 84 LYS A CA 1
ATOM 662 C C . LYS A 1 84 ? 14.716 2.746 -8.380 1.00 87.06 84 LYS A C 1
ATOM 664 O O . LYS A 1 84 ? 13.732 3.478 -8.455 1.00 87.06 84 LYS A O 1
ATOM 669 N N . SER A 1 85 ? 14.972 1.797 -9.280 1.00 90.06 85 SER A N 1
ATOM 670 C CA . SER A 1 85 ? 14.103 1.453 -10.412 1.00 90.06 85 SER A CA 1
ATOM 671 C C . SER A 1 85 ? 12.789 0.782 -10.002 1.00 90.06 85 SER A C 1
ATOM 673 O O . SER A 1 85 ? 11.851 0.788 -10.790 1.00 90.06 85 SER A O 1
ATOM 675 N N . TRP A 1 86 ? 12.702 0.224 -8.794 1.00 92.94 86 TRP A N 1
ATOM 676 C CA . TRP A 1 86 ? 11.543 -0.536 -8.311 1.00 92.94 86 TRP A CA 1
ATOM 677 C C . TRP A 1 86 ? 10.585 0.288 -7.454 1.00 92.94 86 TRP A C 1
ATOM 679 O O . TRP A 1 86 ? 9.496 -0.168 -7.109 1.00 92.94 86 TRP A O 1
ATOM 689 N N . ILE A 1 87 ? 10.982 1.515 -7.122 1.00 95.38 87 ILE A N 1
ATOM 690 C CA . ILE A 1 87 ? 10.156 2.454 -6.374 1.00 95.38 87 ILE A CA 1
ATOM 691 C C . ILE A 1 87 ? 8.955 2.853 -7.230 1.00 95.38 87 ILE A C 1
ATOM 693 O O . ILE A 1 87 ? 9.106 3.358 -8.347 1.00 95.38 87 ILE A O 1
ATOM 697 N N . VAL A 1 88 ? 7.761 2.675 -6.668 1.00 95.62 88 VAL A N 1
ATOM 698 C CA . VAL A 1 88 ? 6.508 3.104 -7.290 1.00 95.62 88 VAL A CA 1
ATOM 699 C C . VAL A 1 88 ? 6.522 4.606 -7.598 1.00 95.62 88 VAL A C 1
ATOM 701 O O . VAL A 1 88 ? 6.999 5.422 -6.802 1.00 95.62 88 VAL A O 1
ATOM 704 N N . ARG A 1 89 ? 5.958 5.005 -8.743 1.00 94.88 89 ARG A N 1
ATOM 705 C CA . ARG A 1 89 ? 5.819 6.424 -9.121 1.00 94.88 89 ARG A CA 1
ATOM 706 C C . ARG A 1 89 ? 4.356 6.802 -9.300 1.00 94.88 89 ARG A C 1
ATOM 708 O O . ARG A 1 89 ? 3.455 5.974 -9.197 1.00 94.88 89 ARG A O 1
ATOM 715 N N . LYS A 1 90 ? 4.101 8.084 -9.582 1.00 95.69 90 LYS A N 1
ATOM 716 C CA . LYS A 1 90 ? 2.742 8.633 -9.737 1.00 95.69 90 LYS A CA 1
ATOM 717 C C . LYS A 1 90 ? 1.884 7.845 -10.737 1.00 95.69 90 LYS A C 1
ATOM 719 O O . LYS A 1 90 ? 0.690 7.714 -10.512 1.00 95.69 90 LYS A O 1
ATOM 724 N N . SER A 1 91 ? 2.485 7.331 -11.806 1.00 95.25 91 SER A N 1
ATOM 725 C CA . SER A 1 91 ? 1.789 6.641 -12.898 1.00 95.25 91 SER A CA 1
ATOM 726 C C . SER A 1 91 ? 2.562 5.427 -13.424 1.00 95.25 91 SER A C 1
ATOM 728 O O . SER A 1 91 ? 2.422 5.082 -14.592 1.00 95.25 91 SER A O 1
ATOM 730 N N . SER A 1 92 ? 3.419 4.816 -12.600 1.00 95.00 92 SER A N 1
ATOM 731 C CA . SER A 1 92 ? 4.120 3.582 -12.966 1.00 95.00 92 SER A CA 1
ATOM 732 C C . SER A 1 92 ? 4.082 2.573 -11.818 1.00 95.00 92 SER A C 1
ATOM 734 O O . SER A 1 92 ? 4.208 2.997 -10.658 1.00 95.00 92 SER A O 1
ATOM 736 N N . PRO A 1 93 ? 3.962 1.267 -12.126 1.00 97.25 93 PRO A N 1
ATOM 737 C CA . PRO A 1 93 ? 3.970 0.222 -11.118 1.00 97.25 93 PRO A CA 1
ATOM 738 C C . PRO A 1 93 ? 5.239 0.214 -10.274 1.00 97.25 93 PRO A C 1
ATOM 740 O O . PRO A 1 93 ? 6.303 0.646 -10.725 1.00 97.25 93 PRO A O 1
ATOM 743 N N . GLY A 1 94 ? 5.122 -0.299 -9.056 1.00 96.94 94 GLY A N 1
ATOM 744 C CA . GLY A 1 94 ? 6.271 -0.562 -8.203 1.00 96.94 94 GLY A CA 1
ATOM 745 C C . GLY A 1 94 ? 5.894 -0.752 -6.743 1.00 96.94 94 GLY A C 1
ATOM 746 O O . GLY A 1 94 ? 4.718 -0.869 -6.382 1.00 96.94 94 GLY A O 1
ATOM 747 N N . VAL A 1 95 ? 6.924 -0.722 -5.905 1.00 97.56 95 VAL A N 1
ATOM 748 C CA . VAL A 1 95 ? 6.851 -0.989 -4.469 1.00 97.56 95 VAL A CA 1
ATOM 749 C C . VAL A 1 95 ? 6.908 0.314 -3.667 1.00 97.56 95 VAL A C 1
ATOM 751 O O . VAL A 1 95 ? 7.599 1.267 -4.046 1.00 97.56 95 VAL A O 1
ATOM 754 N N . CYS A 1 96 ? 6.163 0.378 -2.565 1.00 97.69 96 CYS A N 1
ATOM 755 C CA . CYS A 1 96 ? 6.093 1.541 -1.691 1.00 97.69 96 CYS A CA 1
ATOM 756 C C . CYS A 1 96 ? 7.351 1.642 -0.808 1.00 97.69 96 CYS A C 1
ATOM 758 O O . CYS A 1 96 ? 7.583 0.776 0.040 1.00 97.69 96 CYS A O 1
ATOM 760 N N . PRO A 1 97 ? 8.159 2.709 -0.939 1.00 97.12 97 PRO A N 1
ATOM 761 C CA . PRO A 1 97 ? 9.340 2.881 -0.106 1.00 97.12 97 PRO A CA 1
ATOM 762 C C . PRO A 1 97 ? 8.959 3.360 1.301 1.00 97.12 97 PRO A C 1
ATOM 764 O O . PRO A 1 97 ? 7.997 4.114 1.483 1.00 97.12 97 PRO A O 1
ATOM 767 N N . ALA A 1 98 ? 9.774 3.004 2.292 1.00 96.88 98 ALA A N 1
ATOM 768 C CA . ALA A 1 98 ? 9.667 3.444 3.686 1.00 96.88 98 ALA A CA 1
ATOM 769 C C . ALA A 1 98 ? 10.152 4.889 3.897 1.00 96.88 98 ALA A C 1
ATOM 771 O O . ALA A 1 98 ? 10.982 5.190 4.752 1.00 96.88 98 ALA A O 1
ATOM 772 N N . TYR A 1 99 ? 9.624 5.825 3.107 1.00 96.81 99 TYR A N 1
ATOM 773 C CA . TYR A 1 99 ? 9.876 7.247 3.309 1.00 96.81 99 TYR A CA 1
ATOM 774 C C . TYR A 1 99 ? 9.099 7.761 4.518 1.00 96.81 99 TYR A C 1
ATOM 776 O O . TYR A 1 99 ? 7.881 7.601 4.596 1.00 96.81 99 TYR A O 1
ATOM 784 N N . ASN A 1 100 ? 9.783 8.490 5.407 1.00 97.38 100 ASN A N 1
ATOM 785 C CA . ASN A 1 100 ? 9.189 9.087 6.611 1.00 97.38 100 ASN A CA 1
ATOM 786 C C . ASN A 1 100 ? 7.889 9.854 6.331 1.00 97.38 100 ASN A C 1
ATOM 788 O O . ASN A 1 100 ? 6.948 9.783 7.117 1.00 97.38 100 ASN A O 1
ATOM 792 N N . LYS A 1 101 ? 7.819 10.571 5.201 1.00 97.56 101 LYS A N 1
ATOM 793 C CA . LYS A 1 101 ? 6.604 11.274 4.771 1.00 97.56 101 LYS A CA 1
ATOM 794 C C . LYS A 1 101 ? 5.441 10.306 4.533 1.00 97.56 101 LYS A C 1
ATOM 796 O O . LYS A 1 101 ? 4.353 10.542 5.044 1.00 97.56 101 LYS A O 1
ATOM 801 N N . TYR A 1 102 ? 5.668 9.221 3.793 1.00 97.56 102 TYR A N 1
ATOM 802 C CA . TYR A 1 102 ? 4.623 8.252 3.452 1.00 97.56 102 TYR A CA 1
ATOM 803 C C . TYR A 1 102 ? 4.144 7.491 4.682 1.00 97.56 102 TYR A C 1
ATOM 805 O O . TYR A 1 102 ? 2.939 7.375 4.868 1.00 97.56 102 TYR A O 1
ATOM 813 N N . ILE A 1 103 ? 5.065 7.079 5.556 1.00 98.31 103 ILE A N 1
ATOM 814 C CA . ILE A 1 103 ? 4.738 6.391 6.809 1.00 98.31 103 ILE A CA 1
ATOM 815 C C . ILE A 1 103 ? 3.870 7.288 7.701 1.00 98.31 103 ILE A C 1
ATOM 817 O O . ILE A 1 103 ? 2.796 6.876 8.135 1.00 98.31 103 ILE A O 1
ATOM 821 N N . LYS A 1 104 ? 4.295 8.538 7.941 1.00 98.19 104 LYS A N 1
ATOM 822 C CA . LYS A 1 104 ? 3.553 9.482 8.794 1.00 98.19 104 LYS A CA 1
ATOM 823 C C . LYS A 1 104 ? 2.169 9.805 8.229 1.00 98.19 104 LYS A C 1
ATOM 825 O O . LYS A 1 104 ? 1.196 9.789 8.978 1.00 98.19 104 LYS A O 1
ATOM 830 N N . GLU A 1 105 ? 2.075 10.086 6.928 1.00 98.00 105 GLU A N 1
ATOM 831 C CA . GLU A 1 105 ? 0.794 10.335 6.252 1.00 98.00 105 GLU A CA 1
ATOM 832 C C . GLU A 1 105 ? -0.120 9.107 6.303 1.00 98.00 105 GLU A C 1
ATOM 834 O O . GLU A 1 105 ? -1.291 9.234 6.654 1.00 98.00 105 GLU A O 1
ATOM 839 N N . GLY A 1 106 ? 0.418 7.924 5.995 1.00 97.94 106 GLY A N 1
ATOM 840 C CA . GLY A 1 106 ? -0.323 6.668 6.004 1.00 97.94 106 GLY A CA 1
ATOM 841 C C . GLY A 1 106 ? -0.891 6.363 7.384 1.00 97.94 106 GLY A C 1
ATOM 842 O O . GLY A 1 106 ? -2.094 6.158 7.507 1.00 97.94 106 GLY A O 1
ATOM 843 N N . ILE A 1 107 ? -0.066 6.424 8.437 1.00 98.44 107 ILE A N 1
ATOM 844 C CA . ILE A 1 107 ? -0.520 6.197 9.818 1.00 98.44 107 ILE A CA 1
ATOM 845 C C . ILE A 1 107 ? -1.576 7.233 10.214 1.00 98.44 107 ILE A C 1
ATOM 847 O O . ILE A 1 107 ? -2.606 6.866 10.778 1.00 98.44 107 ILE A O 1
ATOM 851 N N . LYS A 1 108 ? -1.350 8.522 9.915 1.00 98.25 108 LYS A N 1
ATOM 852 C CA . LYS A 1 108 ? -2.305 9.593 10.241 1.00 98.25 108 LYS A CA 1
ATOM 853 C C . LYS A 1 108 ? -3.667 9.358 9.586 1.00 98.25 108 LYS A C 1
ATOM 855 O O . LYS A 1 108 ? -4.684 9.568 10.239 1.00 98.25 108 LYS A O 1
ATOM 860 N N . ASN A 1 109 ? -3.688 8.960 8.317 1.00 97.56 109 ASN A N 1
ATOM 861 C CA . ASN A 1 109 ? -4.927 8.733 7.576 1.00 97.56 109 ASN A CA 1
ATOM 862 C C . ASN A 1 109 ? -5.615 7.431 8.004 1.00 97.56 109 ASN A C 1
ATOM 864 O O . ASN A 1 109 ? -6.830 7.421 8.179 1.00 97.56 109 ASN A O 1
ATOM 868 N N . MET A 1 110 ? -4.850 6.356 8.219 1.00 98.06 110 MET A N 1
ATOM 869 C CA . MET A 1 110 ? -5.392 5.057 8.624 1.00 98.06 110 MET A CA 1
ATOM 870 C C . MET A 1 110 ? -6.089 5.154 9.987 1.00 98.06 110 MET A C 1
ATOM 872 O O . MET A 1 110 ? -7.243 4.757 10.109 1.00 98.06 110 MET A O 1
ATOM 876 N N . LYS A 1 111 ? -5.458 5.831 10.961 1.00 97.69 111 LYS A N 1
ATOM 877 C CA . LYS A 1 111 ? -6.016 6.071 12.305 1.00 97.69 111 LYS A CA 1
ATOM 878 C C . LYS A 1 111 ? -7.385 6.758 12.327 1.00 97.69 111 LYS A C 1
ATOM 880 O O . LYS A 1 111 ? -8.069 6.669 13.335 1.00 97.69 111 LYS A O 1
ATOM 885 N N . GLN A 1 112 ? -7.787 7.456 11.264 1.00 97.69 112 GLN A N 1
ATOM 886 C CA . GLN A 1 112 ? -9.108 8.100 11.211 1.00 97.69 112 GLN A CA 1
ATOM 887 C C . GLN A 1 112 ? -10.247 7.082 11.096 1.00 97.69 112 GLN A C 1
ATOM 889 O O . GLN A 1 112 ? -11.382 7.412 11.418 1.00 97.69 112 GLN A O 1
ATOM 894 N N . ASN A 1 113 ? -9.951 5.865 10.630 1.00 96.12 113 ASN A N 1
ATOM 895 C CA . ASN A 1 113 ? -10.952 4.856 10.288 1.00 96.12 113 ASN A CA 1
ATOM 896 C C . ASN A 1 113 ? -10.687 3.492 10.951 1.00 96.12 113 ASN A C 1
ATOM 898 O O . ASN A 1 113 ? -11.351 2.516 10.603 1.00 96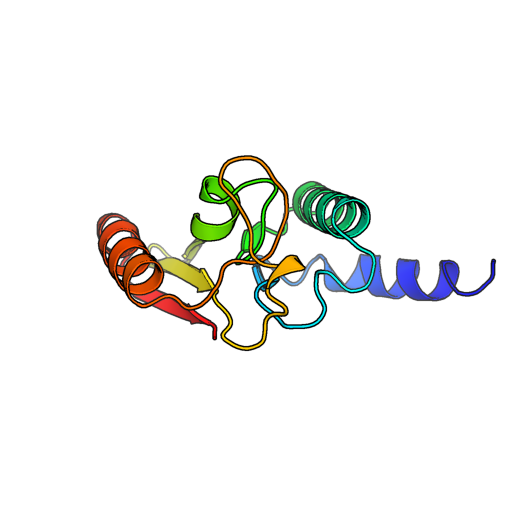.12 113 ASN A O 1
ATOM 902 N N . THR A 1 114 ? -9.710 3.403 11.860 1.00 98.19 114 THR A N 1
ATOM 903 C CA . THR A 1 114 ? -9.246 2.139 12.457 1.00 98.19 114 THR A CA 1
ATOM 904 C C . THR A 1 114 ? -8.901 2.304 13.930 1.00 98.19 114 THR A C 1
ATOM 906 O O . THR A 1 114 ? -8.288 3.305 14.300 1.00 98.19 114 THR A O 1
ATOM 909 N N . ASP A 1 115 ? -9.172 1.279 14.730 1.00 98.00 115 ASP A N 1
ATOM 910 C CA . ASP A 1 115 ? -8.816 1.222 16.151 1.00 98.00 115 ASP A CA 1
ATOM 911 C C . ASP A 1 115 ? -7.326 0.918 16.348 1.00 98.00 115 ASP A C 1
ATOM 913 O O . ASP A 1 115 ? -6.671 1.449 17.247 1.00 98.00 115 ASP A O 1
ATOM 917 N N . ILE A 1 116 ? -6.770 0.072 15.475 1.00 97.50 116 ILE A N 1
ATOM 918 C CA . ILE A 1 116 ? -5.374 -0.373 15.517 1.00 97.50 116 ILE A CA 1
ATOM 919 C C . ILE A 1 116 ? -4.752 -0.172 14.140 1.00 97.50 116 ILE A C 1
ATOM 921 O O . ILE A 1 116 ? -5.376 -0.464 13.124 1.00 97.50 116 ILE A O 1
ATOM 925 N N . VAL A 1 117 ? -3.501 0.291 14.101 1.00 98.12 117 VAL A N 1
ATOM 926 C CA . VAL A 1 117 ? -2.706 0.353 12.869 1.00 98.12 117 VAL A CA 1
ATOM 927 C C . VAL A 1 117 ? -1.476 -0.531 13.020 1.00 98.12 117 VAL A C 1
ATOM 929 O O . VAL A 1 117 ? -0.646 -0.293 13.896 1.00 98.12 117 VAL A O 1
ATOM 932 N N . VAL A 1 118 ? -1.350 -1.516 12.140 1.00 98.06 118 VAL A N 1
ATOM 933 C CA . VAL A 1 118 ? -0.188 -2.394 11.998 1.00 98.06 118 VAL A CA 1
ATOM 934 C C . VAL A 1 118 ? 0.623 -1.924 10.794 1.00 98.06 118 VAL A C 1
ATOM 936 O O . VAL A 1 118 ? 0.076 -1.664 9.719 1.00 98.06 118 VAL A O 1
ATOM 939 N N . VAL A 1 119 ? 1.936 -1.788 10.970 1.00 97.94 119 VAL A N 1
ATOM 940 C CA . VAL A 1 119 ? 2.845 -1.346 9.906 1.00 97.94 119 VAL A CA 1
ATOM 941 C C . VAL A 1 119 ? 3.931 -2.392 9.700 1.00 97.94 119 VAL A C 1
ATOM 943 O O . VAL A 1 119 ? 4.644 -2.727 10.643 1.00 97.94 119 VAL A O 1
ATOM 946 N N . PHE A 1 120 ? 4.059 -2.876 8.467 1.00 96.38 120 PHE A N 1
ATOM 947 C CA . PHE A 1 120 ? 5.123 -3.780 8.033 1.00 96.38 120 PHE A CA 1
ATOM 948 C C . PHE A 1 120 ? 6.272 -3.002 7.374 1.00 96.38 120 PHE A C 1
ATOM 950 O O . PHE A 1 120 ? 6.028 -1.986 6.709 1.00 96.38 120 PHE A O 1
ATOM 957 N N . PHE A 1 121 ? 7.500 -3.495 7.563 1.00 93.19 121 PHE A N 1
ATOM 958 C CA . PHE A 1 121 ? 8.757 -2.914 7.077 1.00 93.19 121 PHE A CA 1
ATOM 959 C C . PHE A 1 121 ? 9.635 -3.953 6.379 1.00 93.19 121 PHE A C 1
ATOM 961 O O . PHE A 1 121 ? 9.580 -5.123 6.821 1.00 93.19 121 PHE A O 1
#

Secondary structure (DSSP, 8-state):
--TTHHHHHHHHHHGGG-SEEE--SSSTTTTHHHHHHHHHHHHHHTT-EEESEESSHHHHH--EEEEETTEEEEEEE-BS---GGGB-BTTB-EEPB--HHHHHHHHHHHTTS-SEEEEE-

pLDDT: mean 88.24, std 18.49, range [28.84, 98.62]

Organism: NCBI:txid412755

Foldseek 3Di:
DPVVPVVVVVVVVCLVPAQEDECQDACCAVVHQVSNVVVCVVCVVSNYHYEFWDQAPCSNLPFDWDADPNFIETEHEADQNYDPVQDGHHRGTHGHHPDPVSVVVSVVVRVVPGPHYDYYD

Sequence (121 aa):
KEYYHNICILFHIFYSFFDILNLANNHSMDYGPDALIDTIKVLKENDIIPIGAGKNLAEAKKGAIIELKNIKAGFLAYTLLLAKSWIVRKSSPGVCPAYNKYIKEGIKNMKQNTDIVVVFF

Radius of gyration: 14.89 Å; chains: 1; bounding box: 33×40×35 Å

InterPro domains:
  IPR019079 Capsule synthesis protein, CapA [PF09587] (18-120)
  IPR029052 Metallo-dependent phosphatase-like [G3DSA:3.60.21.10] (16-121)
  IPR029052 Metallo-dependent phosphatase-like [SSF56300] (12-121)
  IPR052169 Cell Wall Biosynthesis Accessory Protein [PTHR33393] (16-120)